Protein AF-A0AAU3G6W0-F1 (afdb_monomer)

Secondary structure (DSSP, 8-state):
--HHHHHHHHHHHHHHHHHHHS-HHHHHHHHHHHHHHHHHHHHHS-HHHHHHHHHHHHHHH--

pLDDT: mean 94.26, std 7.83, range [51.28, 98.62]

Radius of gyration: 15.2 Å; Cα contacts (8 Å, |Δi|>4): 20; chains: 1; bounding box: 35×14×43 Å

Sequence (63 aa):
MSPLAKYYVGAGIASVLALLVLPSLVAWILVLAVLAGPVVVYFMLDESQRARLKRIRRRQIGG

Mean predicted aligned error: 3.75 Å

Solvent-accessible surface area (backbone atoms only — not comparable to full-atom values): 3596 Å² total; per-residue (Å²): 129,54,73,66,56,52,48,54,52,51,51,50,52,52,35,53,51,28,62,73,73,40,61,69,71,60,13,51,52,49,37,47,45,65,69,45,39,64,57,52,53,58,70,70,48,51,71,70,55,50,54,49,52,54,52,54,53,51,58,70,70,75,106

Foldseek 3Di:
DDPVVVLVVVLVVQLVCLCVPDDPVRSVVSNCCSVCVVVVVLVVDDPVVVVVVVVVVVVVVPD

Structure (mmCIF, N/CA/C/O backbone):
data_AF-A0AAU3G6W0-F1
#
_entry.id   AF-A0AAU3G6W0-F1
#
loop_
_atom_site.group_PDB
_atom_site.id
_atom_site.type_symbol
_atom_site.label_atom_id
_atom_site.label_alt_id
_atom_site.label_comp_id
_atom_site.label_asym_id
_atom_site.label_entity_id
_atom_site.label_seq_id
_atom_site.pdbx_PDB_ins_code
_atom_site.Cartn_x
_atom_site.Cartn_y
_atom_site.Cartn_z
_atom_site.occupancy
_atom_site.B_iso_or_equiv
_atom_site.auth_seq_id
_atom_site.auth_comp_id
_atom_site.auth_asym_id
_atom_site.auth_atom_id
_atom_site.pdbx_PDB_model_num
ATOM 1 N N . MET A 1 1 ? 7.519 -8.038 16.086 1.00 81.50 1 MET A N 1
ATOM 2 C CA . MET A 1 1 ? 7.311 -6.848 15.223 1.00 81.50 1 MET A CA 1
ATOM 3 C C . MET A 1 1 ? 5.833 -6.487 15.2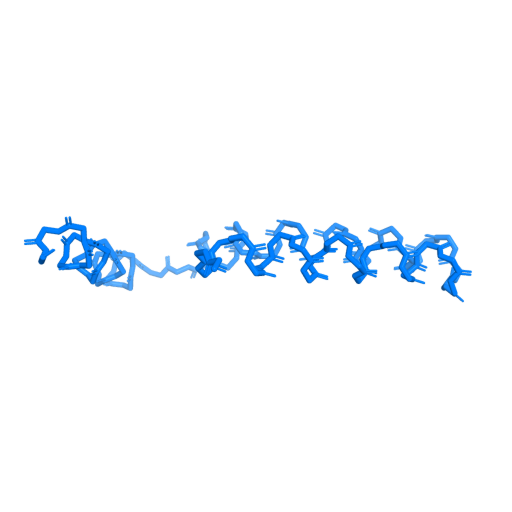02 1.00 81.50 1 MET A C 1
ATOM 5 O O . MET A 1 1 ? 5.017 -7.402 15.104 1.00 81.50 1 MET A O 1
ATOM 9 N N . SER A 1 2 ? 5.490 -5.197 15.296 1.00 91.50 2 SER A N 1
ATOM 10 C CA . SER A 1 2 ? 4.096 -4.741 15.193 1.00 91.50 2 SER A CA 1
ATOM 11 C C . SER A 1 2 ? 3.514 -5.051 13.801 1.00 91.50 2 SER A C 1
ATOM 13 O O . SER A 1 2 ? 4.280 -5.164 12.838 1.00 91.50 2 SER A O 1
ATOM 15 N N . PRO A 1 3 ? 2.183 -5.183 13.650 1.00 89.94 3 PRO A N 1
ATOM 16 C CA . PRO A 1 3 ? 1.559 -5.379 12.338 1.00 89.94 3 PRO A CA 1
ATOM 17 C C . PRO A 1 3 ? 1.950 -4.299 11.320 1.00 89.94 3 PRO A C 1
ATOM 19 O O . PRO A 1 3 ? 2.223 -4.614 10.166 1.00 89.94 3 PRO A O 1
ATOM 22 N N . LEU A 1 4 ? 2.076 -3.043 11.770 1.00 90.69 4 LEU A N 1
ATOM 23 C CA . LEU A 1 4 ? 2.550 -1.933 10.938 1.00 90.69 4 LEU A CA 1
ATOM 24 C C . LEU A 1 4 ? 4.002 -2.123 10.492 1.00 90.69 4 LEU A C 1
ATOM 26 O O . LEU A 1 4 ? 4.307 -1.915 9.325 1.00 90.69 4 LEU A O 1
ATOM 30 N N . ALA A 1 5 ? 4.889 -2.570 11.385 1.00 95.31 5 ALA A N 1
ATOM 31 C CA . ALA A 1 5 ? 6.276 -2.845 11.016 1.00 95.31 5 ALA A CA 1
ATOM 32 C C . ALA A 1 5 ? 6.371 -3.953 9.954 1.00 95.31 5 ALA A C 1
ATOM 34 O O . ALA A 1 5 ? 7.112 -3.806 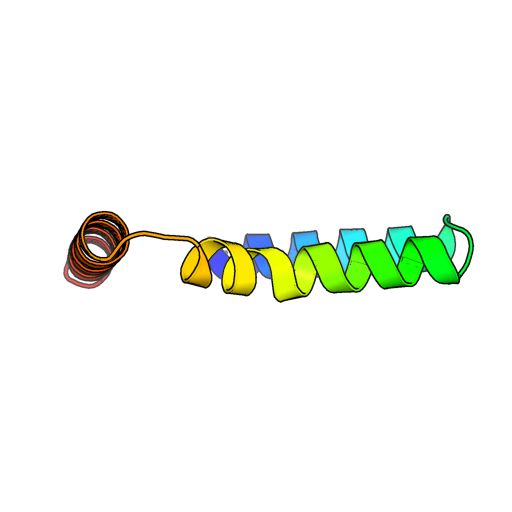8.988 1.00 95.31 5 ALA A O 1
ATOM 35 N N . LYS A 1 6 ? 5.579 -5.028 10.083 1.00 95.50 6 LYS A N 1
ATOM 36 C CA . LYS A 1 6 ? 5.507 -6.090 9.062 1.00 95.50 6 LYS A CA 1
ATOM 37 C C . LYS A 1 6 ? 5.012 -5.551 7.717 1.00 95.50 6 LYS A C 1
ATOM 39 O O . LYS A 1 6 ? 5.585 -5.896 6.689 1.00 95.50 6 LYS A O 1
ATOM 44 N N . TYR A 1 7 ? 3.991 -4.688 7.733 1.00 95.56 7 TYR A N 1
ATOM 45 C CA . TYR A 1 7 ? 3.482 -4.040 6.524 1.00 95.56 7 TYR A CA 1
ATOM 46 C C . TYR A 1 7 ? 4.556 -3.189 5.844 1.00 95.56 7 TYR A C 1
ATOM 48 O O . TYR A 1 7 ? 4.795 -3.367 4.657 1.00 95.56 7 TYR A O 1
ATOM 56 N N . TYR A 1 8 ? 5.240 -2.312 6.586 1.00 95.50 8 TYR A N 1
ATOM 57 C CA . TYR A 1 8 ? 6.270 -1.445 6.007 1.00 95.50 8 TYR A CA 1
ATOM 58 C C . TYR A 1 8 ? 7.450 -2.231 5.440 1.00 95.50 8 TYR A C 1
ATOM 60 O O . TYR A 1 8 ? 7.936 -1.897 4.363 1.00 95.50 8 TYR A O 1
ATOM 68 N N . VAL A 1 9 ? 7.870 -3.306 6.113 1.00 97.69 9 VAL A N 1
ATOM 69 C CA . VAL A 1 9 ? 8.904 -4.206 5.585 1.00 97.69 9 VAL A CA 1
ATOM 70 C C . VAL A 1 9 ? 8.435 -4.863 4.285 1.00 97.69 9 VAL A C 1
ATOM 72 O O . VAL A 1 9 ? 9.151 -4.812 3.290 1.00 97.69 9 VAL A O 1
ATOM 75 N N . GLY A 1 10 ? 7.220 -5.420 4.256 1.00 97.56 10 GLY A N 1
ATOM 76 C CA . GLY A 1 10 ? 6.660 -6.035 3.050 1.00 97.56 10 GLY A CA 1
ATOM 77 C C . GLY A 1 10 ? 6.501 -5.046 1.892 1.00 97.56 10 GLY A C 1
ATOM 78 O O . GLY A 1 10 ? 6.910 -5.342 0.772 1.00 97.56 10 GLY A O 1
ATOM 79 N N . ALA A 1 11 ? 5.977 -3.851 2.167 1.00 97.38 11 ALA A N 1
ATOM 80 C CA . ALA A 1 11 ? 5.821 -2.779 1.189 1.00 97.38 11 ALA A CA 1
ATOM 81 C C . ALA A 1 11 ? 7.173 -2.309 0.631 1.00 97.38 11 ALA A C 1
ATOM 83 O O . ALA A 1 11 ? 7.297 -2.088 -0.574 1.00 97.38 11 ALA A O 1
ATOM 84 N N . GLY A 1 12 ? 8.195 -2.204 1.487 1.00 98.12 12 GLY A N 1
ATOM 85 C CA . GLY A 1 12 ? 9.556 -1.856 1.085 1.00 98.12 12 GLY A CA 1
ATOM 86 C C . GLY A 1 12 ? 10.176 -2.916 0.178 1.00 98.12 12 GLY A C 1
ATOM 87 O O . GLY A 1 12 ? 10.650 -2.586 -0.906 1.00 98.12 12 GLY A O 1
ATOM 88 N N . ILE A 1 13 ? 10.098 -4.192 0.570 1.00 98.50 13 ILE A N 1
ATOM 89 C CA . 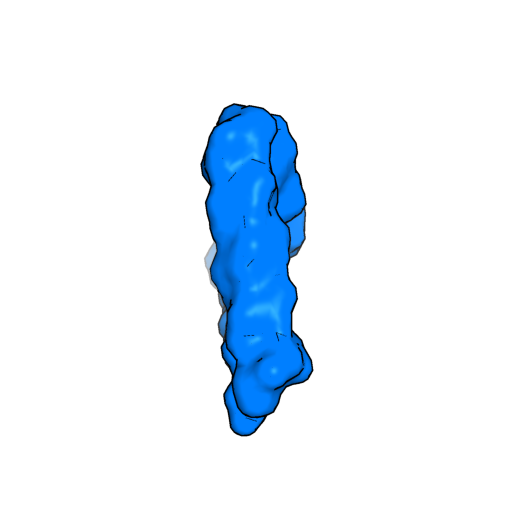ILE A 1 13 ? 10.596 -5.313 -0.243 1.00 98.50 13 ILE A CA 1
ATOM 90 C C . ILE A 1 13 ? 9.882 -5.349 -1.599 1.00 98.50 13 ILE A C 1
ATOM 92 O O . ILE A 1 13 ? 10.545 -5.397 -2.632 1.00 98.50 13 ILE A O 1
ATOM 96 N N . ALA A 1 14 ? 8.548 -5.272 -1.612 1.00 98.31 14 ALA A N 1
ATOM 97 C CA . ALA A 1 14 ? 7.767 -5.273 -2.847 1.00 98.31 14 ALA A CA 1
ATOM 98 C C . ALA A 1 14 ? 8.145 -4.103 -3.769 1.00 98.31 14 ALA A C 1
ATOM 100 O O . ALA A 1 14 ? 8.301 -4.300 -4.970 1.00 98.31 14 ALA A O 1
ATOM 101 N N . SER A 1 15 ? 8.353 -2.909 -3.207 1.00 98.31 15 SER A N 1
ATOM 102 C CA . SER A 1 15 ? 8.760 -1.722 -3.967 1.00 98.31 15 SER A CA 1
ATOM 103 C C . SER A 1 15 ? 10.145 -1.884 -4.594 1.00 98.31 15 SER A C 1
ATOM 105 O O . SER A 1 15 ? 10.324 -1.593 -5.774 1.00 98.31 15 SER A O 1
ATOM 107 N N . VAL A 1 16 ? 11.119 -2.394 -3.834 1.00 98.56 16 VAL A N 1
ATOM 108 C CA . VAL A 1 16 ? 12.477 -2.647 -4.342 1.00 98.56 16 VAL A CA 1
ATOM 109 C C . VAL A 1 16 ? 12.452 -3.699 -5.448 1.00 98.56 16 VAL A C 1
ATOM 111 O O . VAL A 1 16 ? 13.019 -3.476 -6.513 1.00 98.56 16 VAL A O 1
ATOM 114 N N . LEU A 1 17 ? 11.754 -4.818 -5.237 1.00 98.62 17 LEU A N 1
ATOM 115 C CA . LEU A 1 17 ? 11.630 -5.865 -6.253 1.00 98.62 17 LEU A CA 1
ATOM 116 C C . LEU A 1 17 ? 10.939 -5.352 -7.522 1.00 98.62 17 LEU A C 1
ATOM 118 O O . LEU A 1 1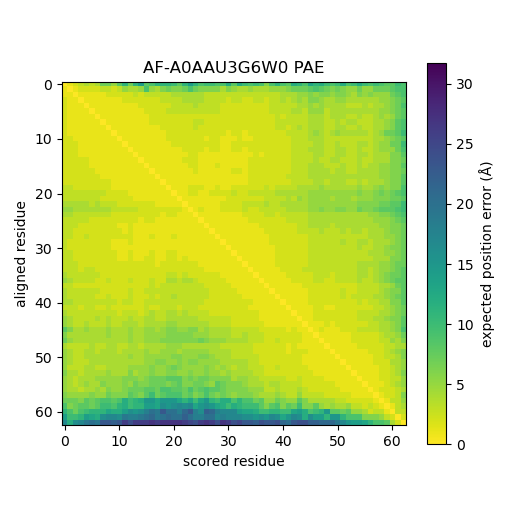7 ? 11.374 -5.678 -8.623 1.00 98.62 17 LEU A O 1
ATOM 122 N N . ALA A 1 18 ?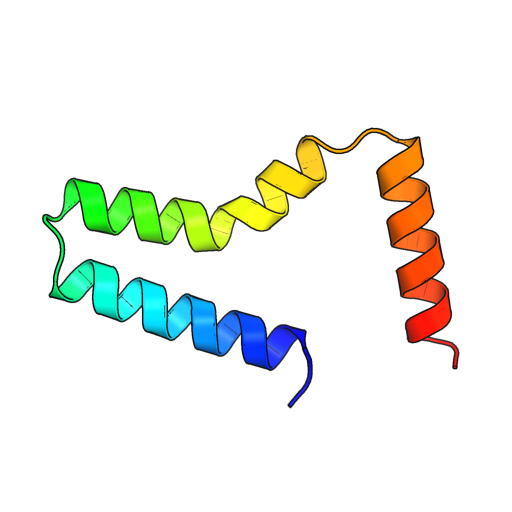 9.910 -4.514 -7.385 1.00 98.38 18 ALA A N 1
ATOM 123 C CA . ALA A 1 18 ? 9.234 -3.903 -8.523 1.00 98.38 18 ALA A CA 1
ATOM 124 C C . ALA A 1 18 ? 10.188 -3.038 -9.352 1.00 98.38 18 ALA A C 1
ATOM 126 O O . ALA A 1 18 ? 10.237 -3.189 -10.568 1.00 98.38 18 ALA A O 1
ATOM 127 N N . LEU A 1 19 ? 10.977 -2.181 -8.696 1.00 98.31 19 LEU A N 1
ATOM 128 C CA . LEU A 1 19 ? 11.955 -1.312 -9.358 1.00 98.31 19 LEU A CA 1
ATOM 129 C C . LEU A 1 19 ? 13.096 -2.090 -10.028 1.00 98.31 19 LEU A C 1
ATOM 131 O O . LEU A 1 19 ? 13.649 -1.609 -11.011 1.00 98.31 19 LEU A O 1
ATOM 135 N N . LEU A 1 20 ? 13.444 -3.273 -9.514 1.00 98.44 20 LEU A N 1
ATOM 136 C CA . LEU A 1 20 ? 14.495 -4.118 -10.085 1.00 98.44 20 LEU A CA 1
ATOM 137 C C . LEU A 1 20 ? 14.020 -4.968 -11.269 1.00 98.44 20 LEU A C 1
ATOM 139 O O . LEU A 1 20 ? 14.801 -5.218 -12.183 1.00 98.44 20 LEU A O 1
ATOM 143 N N . VAL A 1 21 ? 12.776 -5.458 -11.235 1.00 98.38 21 VAL A N 1
ATOM 144 C CA . VAL A 1 21 ? 12.296 -6.499 -12.164 1.00 98.38 21 VAL A CA 1
ATOM 145 C C . VAL A 1 21 ? 11.364 -5.946 -13.243 1.00 98.38 21 VAL A C 1
ATOM 147 O O . VAL A 1 21 ? 11.326 -6.481 -14.350 1.00 98.38 21 VAL A O 1
ATOM 150 N N . LEU A 1 22 ? 10.587 -4.903 -12.945 1.00 98.19 22 LEU A N 1
ATOM 151 C CA . LEU A 1 22 ? 9.557 -4.405 -13.854 1.00 98.19 22 LEU A CA 1
ATOM 152 C C . LEU A 1 22 ? 10.066 -3.243 -14.720 1.00 98.19 22 LEU A C 1
ATOM 154 O O . LEU A 1 22 ? 10.926 -2.472 -14.292 1.00 98.19 22 LEU A O 1
ATOM 158 N N . PRO A 1 23 ? 9.488 -3.046 -15.920 1.00 98.19 23 PRO A N 1
ATOM 159 C CA . PRO A 1 23 ? 9.717 -1.836 -16.699 1.00 98.19 23 PRO A CA 1
ATOM 160 C C . PRO A 1 23 ? 9.377 -0.583 -15.883 1.00 98.19 23 PRO A C 1
ATOM 162 O O . PRO A 1 23 ? 8.369 -0.564 -15.177 1.00 98.19 23 PRO A O 1
ATOM 165 N N . SER A 1 24 ? 10.184 0.474 -16.032 1.00 97.44 24 SER A N 1
ATOM 166 C CA . SER A 1 24 ? 10.161 1.675 -15.176 1.00 97.44 24 SER A CA 1
ATOM 167 C C . SER A 1 24 ? 8.753 2.202 -14.865 1.00 97.44 24 SER A C 1
ATOM 169 O O . SER A 1 24 ? 8.390 2.342 -13.699 1.00 97.44 24 SER A O 1
ATOM 171 N N . LEU A 1 25 ? 7.916 2.425 -15.886 1.00 98.06 25 LEU A N 1
ATOM 172 C CA . LEU A 1 25 ? 6.559 2.941 -15.679 1.00 98.06 25 LEU A CA 1
ATOM 173 C C . LEU A 1 25 ? 5.702 2.004 -14.812 1.00 98.06 25 LEU A C 1
ATOM 175 O O . LEU A 1 25 ? 5.028 2.454 -13.889 1.00 98.06 25 LEU A O 1
ATOM 179 N N . VAL A 1 26 ? 5.749 0.700 -15.088 1.00 98.38 26 VAL A N 1
ATOM 180 C CA . VAL A 1 26 ? 4.977 -0.313 -14.354 1.00 98.38 26 VAL A CA 1
ATOM 181 C C . VAL A 1 26 ? 5.480 -0.428 -12.916 1.00 98.38 26 VAL A C 1
ATOM 183 O O . VAL A 1 26 ? 4.672 -0.496 -11.990 1.00 98.38 26 VAL A O 1
ATOM 186 N N . ALA A 1 27 ? 6.800 -0.391 -12.721 1.00 98.38 27 ALA A N 1
ATOM 187 C CA . ALA A 1 27 ? 7.413 -0.409 -11.401 1.00 98.38 27 ALA A CA 1
ATOM 188 C C . ALA A 1 27 ? 6.914 0.759 -10.541 1.00 98.38 27 ALA A C 1
ATOM 190 O O . ALA A 1 27 ? 6.430 0.545 -9.431 1.00 98.38 27 ALA A O 1
ATOM 191 N N . TRP A 1 28 ? 6.954 1.984 -11.074 1.00 98.31 28 TRP A N 1
ATOM 192 C CA . TRP A 1 28 ? 6.510 3.174 -10.348 1.00 98.31 28 TRP A CA 1
ATOM 193 C C . TRP A 1 28 ? 5.015 3.168 -10.040 1.00 98.31 28 TRP A C 1
ATOM 195 O O . TRP A 1 28 ? 4.631 3.533 -8.929 1.00 98.31 28 TRP A O 1
ATOM 205 N N . ILE A 1 29 ? 4.175 2.699 -10.967 1.00 98.31 29 ILE A N 1
ATOM 206 C CA . ILE A 1 29 ? 2.741 2.514 -10.699 1.00 98.31 29 ILE A CA 1
ATOM 207 C C . ILE A 1 29 ? 2.542 1.554 -9.522 1.00 98.31 29 ILE A C 1
ATOM 209 O O . ILE A 1 29 ? 1.752 1.845 -8.625 1.00 98.31 29 ILE A O 1
ATOM 213 N N . LEU A 1 30 ? 3.273 0.437 -9.489 1.00 98.25 30 LEU A N 1
ATOM 214 C CA .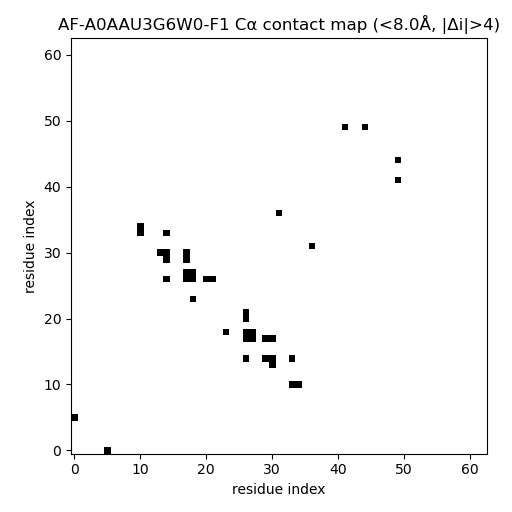 LEU A 1 30 ? 3.140 -0.552 -8.422 1.00 98.25 30 LEU A CA 1
ATOM 215 C C . LEU A 1 30 ? 3.632 -0.014 -7.072 1.00 98.25 30 LEU A C 1
ATOM 217 O O . LEU A 1 30 ? 2.948 -0.190 -6.064 1.00 98.25 30 LEU A O 1
ATOM 221 N N . VAL A 1 31 ? 4.764 0.696 -7.051 1.00 98.25 31 VAL A N 1
ATOM 222 C CA . VAL A 1 31 ? 5.275 1.368 -5.844 1.00 98.25 31 VAL A CA 1
ATOM 223 C C . VAL A 1 31 ? 4.230 2.341 -5.293 1.00 98.25 31 VAL A C 1
ATOM 225 O O . VAL A 1 31 ? 3.885 2.284 -4.111 1.00 98.25 31 VAL A O 1
ATOM 228 N N . LEU A 1 32 ? 3.671 3.198 -6.151 1.00 98.12 32 LEU A N 1
ATOM 229 C CA . LEU A 1 32 ? 2.633 4.146 -5.752 1.00 98.12 32 LEU A CA 1
ATOM 230 C C . LEU A 1 32 ? 1.374 3.430 -5.258 1.00 98.12 32 LEU A C 1
ATOM 232 O O . LEU A 1 32 ? 0.825 3.824 -4.234 1.00 98.12 32 LEU A O 1
ATOM 236 N N . ALA A 1 33 ? 0.941 2.359 -5.923 1.00 97.44 33 ALA A N 1
ATOM 2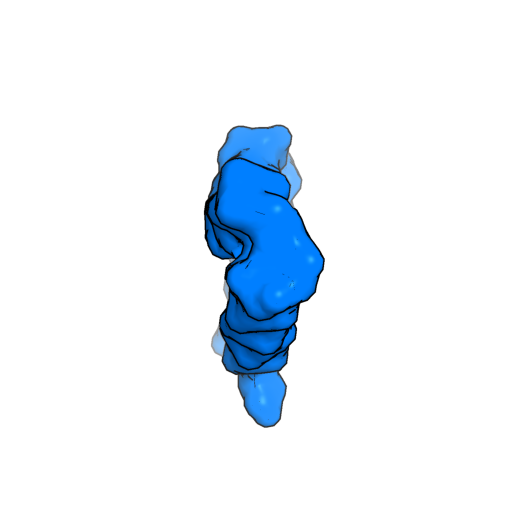37 C CA . ALA A 1 33 ? -0.228 1.589 -5.514 1.00 97.44 33 ALA A CA 1
ATOM 238 C C . ALA A 1 33 ? -0.050 0.948 -4.128 1.00 97.44 33 ALA A C 1
ATOM 240 O O . ALA A 1 33 ? -0.969 0.991 -3.315 1.00 97.44 33 ALA A O 1
ATOM 241 N N . VAL A 1 34 ? 1.126 0.397 -3.819 1.00 97.06 34 VAL A N 1
ATOM 242 C CA . VAL A 1 34 ? 1.398 -0.220 -2.509 1.00 97.06 34 VAL A CA 1
ATOM 243 C C . VAL A 1 34 ? 1.447 0.828 -1.393 1.00 97.06 34 VAL A C 1
ATOM 245 O O . VAL A 1 34 ? 0.928 0.601 -0.298 1.00 97.06 34 VAL A O 1
ATOM 248 N N . LEU A 1 35 ? 2.050 1.988 -1.651 1.00 95.62 35 LEU A N 1
ATOM 249 C CA . LEU A 1 35 ? 2.189 3.038 -0.640 1.00 95.62 35 LEU A CA 1
ATOM 250 C C . LEU A 1 35 ? 0.894 3.838 -0.445 1.00 95.62 35 LEU A C 1
ATOM 252 O O . LEU A 1 35 ? 0.475 4.068 0.690 1.00 95.62 35 LEU A O 1
ATOM 256 N N . ALA A 1 36 ? 0.244 4.241 -1.537 1.00 96.62 36 ALA A N 1
ATOM 257 C CA . ALA A 1 36 ? -0.973 5.049 -1.510 1.00 96.62 36 ALA A CA 1
ATOM 258 C C . ALA A 1 36 ? -2.245 4.209 -1.347 1.00 96.62 36 ALA A C 1
ATOM 260 O O . ALA A 1 36 ? -3.254 4.725 -0.867 1.00 96.62 36 ALA A O 1
ATOM 261 N N . GLY A 1 37 ? -2.211 2.921 -1.697 1.00 96.44 37 GLY A N 1
ATOM 262 C CA . GLY A 1 37 ? -3.363 2.018 -1.679 1.00 96.44 37 GLY A CA 1
ATOM 263 C C . GLY A 1 37 ? -4.162 2.057 -0.376 1.00 96.44 37 GLY A C 1
ATOM 264 O O . GLY A 1 37 ? -5.362 2.307 -0.435 1.00 96.44 37 GLY A O 1
ATOM 265 N N . PRO A 1 38 ? -3.544 1.911 0.812 1.00 94.12 38 PRO A N 1
ATOM 266 C CA . PRO A 1 38 ? -4.276 1.980 2.076 1.00 94.12 38 PRO A CA 1
ATOM 267 C C . PRO A 1 38 ? -4.966 3.326 2.310 1.00 94.12 38 PRO A C 1
ATOM 269 O O . PRO A 1 38 ? -6.056 3.370 2.877 1.00 94.12 38 PRO A O 1
ATOM 272 N N . VAL A 1 39 ? -4.340 4.421 1.874 1.00 96.25 39 VAL A N 1
ATOM 273 C CA . VAL A 1 39 ? -4.894 5.774 1.999 1.00 96.25 39 VAL A CA 1
ATOM 274 C C . VAL A 1 39 ? -6.100 5.925 1.077 1.00 96.25 39 VAL A C 1
ATOM 276 O O . VAL A 1 39 ? -7.160 6.351 1.528 1.00 96.25 39 VAL A O 1
ATOM 279 N N . VAL A 1 40 ? -5.967 5.508 -0.184 1.00 97.25 40 VAL A N 1
ATOM 280 C CA . VAL A 1 40 ? -7.056 5.522 -1.169 1.00 97.25 40 VAL A CA 1
ATOM 281 C C . VAL A 1 40 ? -8.219 4.653 -0.696 1.00 97.25 40 VAL A C 1
ATOM 283 O O . VAL A 1 40 ? -9.344 5.137 -0.633 1.00 97.25 40 VAL A O 1
ATOM 286 N N . VAL A 1 41 ? -7.952 3.416 -0.267 1.00 96.06 41 VAL A N 1
ATOM 287 C CA . VAL A 1 41 ? -8.978 2.509 0.266 1.00 96.06 41 VAL A CA 1
ATOM 288 C C . VAL A 1 41 ? -9.663 3.127 1.475 1.00 96.06 41 VAL A C 1
ATOM 290 O O . VAL A 1 41 ? -10.886 3.111 1.538 1.00 96.06 41 VAL A O 1
ATOM 293 N N . TYR A 1 42 ? -8.911 3.728 2.403 1.00 95.75 42 TYR A N 1
ATOM 294 C CA . TYR A 1 42 ? -9.506 4.432 3.535 1.00 95.75 42 TYR A CA 1
ATOM 295 C C . TYR A 1 42 ? -10.434 5.555 3.071 1.00 95.75 42 TYR A C 1
ATOM 297 O O . TYR A 1 42 ? -11.510 5.711 3.642 1.00 95.75 42 TYR A O 1
ATOM 305 N N . PHE A 1 43 ? -10.056 6.308 2.034 1.00 97.00 43 PHE A N 1
ATOM 306 C CA . PHE A 1 43 ? -10.898 7.355 1.460 1.00 97.00 43 PHE A CA 1
ATOM 307 C C . PHE A 1 43 ? -12.125 6.842 0.699 1.00 97.00 43 PHE A C 1
ATOM 309 O O . PHE A 1 43 ? -13.107 7.574 0.614 1.00 97.00 43 PHE A O 1
ATOM 316 N N . MET A 1 44 ? -12.104 5.600 0.223 1.00 97.81 44 MET A N 1
ATOM 317 C CA . MET A 1 44 ? -13.257 4.937 -0.393 1.00 97.81 44 MET A CA 1
ATOM 318 C C . MET A 1 44 ? -14.239 4.356 0.633 1.00 97.81 44 MET A C 1
ATOM 320 O O . MET A 1 44 ? -15.335 3.958 0.255 1.00 97.81 44 MET A O 1
ATOM 324 N N . LEU A 1 45 ? -13.870 4.291 1.917 1.00 97.25 45 LEU A N 1
ATOM 325 C CA . LEU A 1 45 ? -14.765 3.782 2.952 1.00 97.25 45 LEU A CA 1
ATOM 326 C C . LEU A 1 45 ? -15.896 4.767 3.258 1.00 97.25 45 LEU A C 1
ATOM 328 O O . LEU A 1 45 ? -15.654 5.966 3.452 1.00 97.25 45 LEU A O 1
ATOM 332 N N . ASP A 1 46 ? -17.089 4.213 3.461 1.00 97.75 46 ASP A N 1
ATOM 333 C CA . ASP A 1 46 ? -18.239 4.927 4.014 1.00 97.75 46 ASP A CA 1
ATOM 334 C C . ASP A 1 46 ? -18.000 5.335 5.476 1.00 97.75 46 ASP A C 1
ATOM 336 O O . ASP A 1 46 ? -17.231 4.708 6.217 1.00 97.75 46 ASP A O 1
ATOM 340 N N . GLU A 1 47 ? -18.735 6.345 5.944 1.00 96.69 47 GLU A N 1
ATOM 341 C CA . GLU A 1 47 ? -18.626 6.844 7.322 1.00 96.69 47 GLU A CA 1
ATOM 342 C C . GLU A 1 47 ? -18.873 5.735 8.363 1.00 96.69 47 GLU A C 1
ATOM 344 O O . GLU A 1 47 ? -18.166 5.631 9.369 1.00 96.69 47 GLU A O 1
ATOM 349 N N . SER A 1 48 ? -19.813 4.821 8.090 1.00 96.62 48 SER A N 1
ATOM 350 C CA . SER A 1 48 ? -20.111 3.675 8.962 1.00 96.62 48 SER A CA 1
ATOM 351 C C . SER A 1 48 ? -18.926 2.702 9.086 1.00 96.62 48 SER A C 1
ATOM 353 O O . SER A 1 48 ? -18.630 2.206 10.183 1.00 96.62 48 SER A O 1
ATOM 355 N N . GLN A 1 49 ? -18.196 2.469 7.991 1.00 96.62 49 GLN A N 1
ATOM 356 C CA . GLN A 1 49 ? -17.010 1.615 7.948 1.00 96.62 49 GLN A CA 1
ATOM 357 C C . GLN A 1 49 ? -15.840 2.276 8.680 1.00 96.62 49 GLN A C 1
ATOM 359 O O . GLN A 1 49 ? -15.194 1.629 9.511 1.00 96.62 49 GLN A O 1
ATOM 364 N N . ARG A 1 50 ? -15.612 3.579 8.463 1.00 96.56 50 ARG A N 1
ATOM 365 C CA . ARG A 1 50 ? -14.585 4.352 9.185 1.00 96.56 50 ARG A CA 1
ATOM 366 C C . ARG A 1 50 ? -14.856 4.393 10.682 1.00 96.56 50 ARG A C 1
ATOM 368 O O . ARG A 1 50 ? -13.950 4.136 11.480 1.00 96.56 50 ARG A O 1
ATOM 375 N N . ALA A 1 51 ? -16.104 4.627 11.083 1.00 95.50 51 ALA A N 1
ATOM 376 C CA . ALA A 1 51 ? -16.518 4.610 12.482 1.00 95.50 51 ALA A CA 1
ATOM 377 C C . ALA A 1 51 ? -16.303 3.230 13.126 1.00 95.50 51 ALA A C 1
ATOM 379 O O . ALA A 1 51 ? -15.843 3.131 14.270 1.00 95.50 51 ALA A O 1
ATOM 380 N N . ARG A 1 52 ? -16.584 2.140 12.397 1.00 95.38 52 ARG A N 1
ATOM 381 C CA . ARG A 1 52 ? -16.278 0.774 12.847 1.00 95.38 52 ARG A CA 1
ATOM 382 C C . ARG A 1 52 ? -14.771 0.559 13.004 1.00 95.38 52 ARG A C 1
ATOM 384 O O . ARG A 1 52 ? -14.353 0.079 14.057 1.00 95.38 52 ARG A O 1
ATOM 391 N N . LEU A 1 53 ? -13.962 0.964 12.024 1.00 94.31 53 LEU A N 1
ATOM 392 C CA . LEU A 1 53 ? -12.498 0.863 12.078 1.00 94.31 53 LEU A CA 1
ATOM 393 C C . LEU A 1 53 ? -11.920 1.627 13.278 1.00 94.31 53 LEU A C 1
ATOM 395 O O . LEU A 1 53 ? -11.103 1.089 14.023 1.00 94.31 53 LEU A O 1
ATOM 399 N N . LYS A 1 54 ? -12.401 2.852 13.526 1.00 93.19 54 LYS A N 1
ATOM 400 C CA . LYS A 1 54 ? -11.989 3.683 14.669 1.00 93.19 54 LYS A CA 1
ATOM 401 C C . LYS A 1 54 ? -12.334 3.024 16.008 1.00 93.19 54 LYS A C 1
ATOM 403 O O . LYS A 1 54 ? -11.517 3.063 16.928 1.00 93.19 54 LYS A O 1
ATOM 408 N N . ARG A 1 55 ? -13.505 2.379 16.117 1.00 94.38 55 ARG A N 1
ATOM 409 C CA . ARG A 1 55 ? -13.896 1.605 17.311 1.00 94.38 55 ARG A CA 1
ATOM 410 C C . ARG A 1 55 ? -13.002 0.385 17.5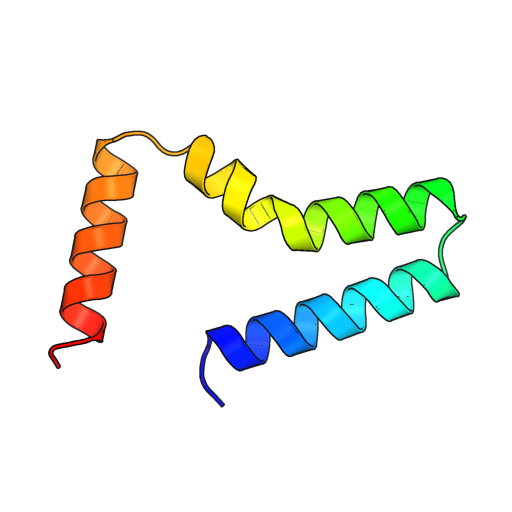30 1.00 94.38 55 ARG A C 1
ATOM 412 O O . ARG A 1 55 ? -12.543 0.187 18.651 1.00 94.38 55 ARG A O 1
ATOM 419 N N . ILE A 1 56 ? -12.727 -0.396 16.482 1.00 93.31 56 ILE A N 1
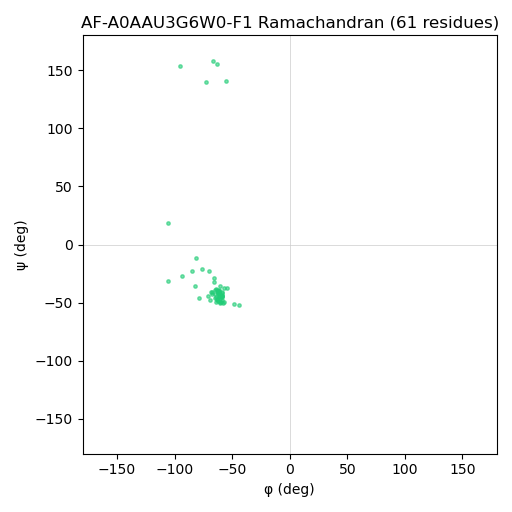ATOM 420 C CA . ILE A 1 56 ? -11.820 -1.556 16.558 1.00 93.31 56 ILE A CA 1
ATOM 421 C C . ILE A 1 56 ? -10.430 -1.102 17.015 1.00 93.31 56 ILE A C 1
ATOM 423 O O . ILE A 1 56 ? -9.889 -1.653 17.970 1.00 93.31 56 ILE A O 1
ATOM 427 N N . ARG A 1 57 ? -9.899 -0.035 16.407 1.00 88.38 57 ARG A N 1
ATOM 428 C CA . ARG A 1 57 ? -8.586 0.521 16.752 1.00 88.38 57 ARG A CA 1
ATOM 429 C C . ARG A 1 57 ? -8.505 0.959 18.215 1.00 88.38 57 ARG A C 1
ATOM 431 O O . ARG A 1 57 ? -7.527 0.652 18.880 1.00 88.38 57 ARG A O 1
ATOM 438 N N . ARG A 1 58 ? -9.535 1.637 18.739 1.00 89.81 58 ARG A N 1
ATOM 439 C CA . ARG A 1 58 ? -9.584 2.033 20.159 1.00 89.81 58 ARG A CA 1
ATOM 440 C C . ARG A 1 58 ? -9.563 0.828 21.104 1.00 89.81 58 ARG A C 1
ATOM 442 O O . ARG A 1 58 ? -8.852 0.874 22.098 1.00 89.81 58 ARG A O 1
ATOM 449 N N . ARG A 1 59 ? -10.283 -0.253 20.776 1.00 88.31 59 ARG A N 1
ATOM 450 C CA . ARG A 1 59 ? -10.278 -1.495 21.573 1.00 88.31 59 ARG A CA 1
ATOM 451 C C . ARG A 1 59 ? -8.922 -2.202 21.568 1.00 88.31 59 ARG A C 1
ATOM 453 O O . ARG A 1 59 ? -8.575 -2.814 22.562 1.00 88.31 59 ARG A O 1
ATOM 460 N N . GLN A 1 60 ? -8.161 -2.101 20.479 1.00 80.88 60 GLN A N 1
ATOM 461 C CA . GLN A 1 60 ? -6.812 -2.674 20.390 1.00 80.88 60 GLN A CA 1
ATOM 462 C C . GLN A 1 60 ? -5.743 -1.868 21.145 1.00 80.88 60 GLN A C 1
ATOM 464 O O . GLN A 1 60 ? -4.684 -2.413 21.423 1.00 80.88 60 GLN A O 1
ATOM 469 N N . ILE A 1 61 ? -5.982 -0.581 21.426 1.00 74.19 61 ILE A N 1
ATOM 470 C CA . ILE A 1 61 ? -5.016 0.304 22.106 1.00 74.19 61 ILE A CA 1
ATOM 471 C C . ILE A 1 61 ? -5.251 0.346 23.627 1.00 74.19 61 ILE A C 1
ATOM 473 O O . ILE A 1 61 ? -4.316 0.617 24.369 1.00 74.19 61 ILE A O 1
ATOM 477 N N . GLY A 1 62 ? -6.484 0.113 24.089 1.00 68.81 62 GLY A N 1
ATOM 478 C CA . GLY A 1 62 ? -6.860 0.159 25.511 1.00 68.81 62 GLY A CA 1
ATOM 479 C C . GLY A 1 62 ? -7.088 -1.205 26.171 1.00 68.81 62 GLY A C 1
ATOM 480 O O . GLY A 1 62 ? -7.793 -1.250 27.175 1.00 68.81 62 GLY A O 1
ATOM 481 N N . GLY A 1 63 ? -6.590 -2.286 25.566 1.00 51.28 63 GLY A N 1
ATOM 482 C CA . GLY A 1 63 ? -6.559 -3.628 26.154 1.00 51.28 63 GLY A CA 1
ATOM 483 C C . GLY A 1 63 ? -5.226 -3.902 26.826 1.00 51.28 63 GLY A C 1
ATOM 484 O O . GLY A 1 63 ? -4.205 -3.435 26.271 1.00 51.28 63 GLY A O 1
#